Protein AF-A0A6N2EMC7-F1 (afdb_monomer_lite)

Sequence (103 aa):
MGLGSAGLLLSVDCSAPAWLTFYVSSAARLLDANRPMEQDPDPGSGVVADLLFTAGLTHLLMPPGTSWASQEAPPLALLPAVLRSSYGTPQTVILGLECLVLG

Structure (mmCIF, N/CA/C/O backbone):
data_AF-A0A6N2EMC7-F1
#
_entry.id   AF-A0A6N2EMC7-F1
#
loop_
_atom_site.group_PDB
_atom_site.id
_atom_site.type_symbol
_atom_site.label_atom_id
_atom_site.label_alt_id
_atom_site.label_comp_id
_atom_site.label_asym_id
_atom_site.label_entity_id
_atom_site.label_seq_id
_atom_site.pdbx_PDB_ins_code
_atom_site.Cartn_x
_atom_site.Cartn_y
_atom_site.Cartn_z
_atom_site.occupancy
_atom_site.B_iso_or_equiv
_atom_site.auth_seq_id
_atom_site.auth_comp_id
_atom_site.auth_asym_id
_atom_site.auth_atom_id
_atom_site.pdbx_PDB_model_num
ATOM 1 N N . MET A 1 1 ? -10.336 -2.282 -18.393 1.00 52.28 1 MET A N 1
ATOM 2 C CA . MET A 1 1 ? -8.862 -2.224 -18.460 1.00 52.28 1 MET A CA 1
ATOM 3 C C . MET A 1 1 ? -8.355 -2.471 -17.052 1.00 52.28 1 MET A C 1
ATOM 5 O O . MET A 1 1 ? -8.962 -1.946 -16.129 1.00 52.28 1 MET A O 1
ATOM 9 N N . GLY A 1 2 ? -7.389 -3.375 -16.877 1.00 77.19 2 GLY A N 1
ATOM 10 C CA . GLY A 1 2 ? -6.815 -3.667 -15.558 1.00 77.19 2 GLY A CA 1
ATOM 11 C C . GLY A 1 2 ? -5.889 -2.546 -15.087 1.00 77.19 2 GLY A C 1
ATOM 12 O O . GLY A 1 2 ? -5.744 -1.539 -15.774 1.00 77.19 2 GLY A O 1
ATOM 13 N N . LEU A 1 3 ? -5.229 -2.747 -13.949 1.00 83.50 3 LEU A N 1
ATOM 14 C CA . LEU A 1 3 ? -4.306 -1.760 -13.380 1.00 83.50 3 LEU A CA 1
ATOM 15 C C . LEU A 1 3 ? -3.024 -1.583 -14.211 1.00 83.50 3 LEU A C 1
ATOM 17 O O . LEU A 1 3 ? -2.292 -0.643 -13.981 1.00 83.50 3 LEU A O 1
ATOM 21 N N . GLY A 1 4 ? -2.741 -2.439 -15.197 1.00 90.44 4 GLY A N 1
ATOM 22 C CA . GLY A 1 4 ? -1.491 -2.367 -15.962 1.00 90.44 4 GLY A CA 1
ATOM 23 C C . GLY A 1 4 ? -0.265 -2.735 -15.120 1.00 90.44 4 GLY A C 1
ATOM 24 O O . GLY A 1 4 ? -0.365 -3.019 -13.926 1.00 90.44 4 GLY A O 1
ATOM 25 N N . SER A 1 5 ? 0.898 -2.833 -15.764 1.00 93.94 5 SER A N 1
ATOM 26 C CA . SER A 1 5 ? 2.141 -3.238 -15.092 1.00 93.94 5 SER A CA 1
ATOM 27 C C . SER A 1 5 ? 2.873 -2.075 -14.432 1.00 93.94 5 SER A C 1
ATOM 29 O O . SER A 1 5 ? 3.790 -2.315 -13.656 1.00 93.94 5 SE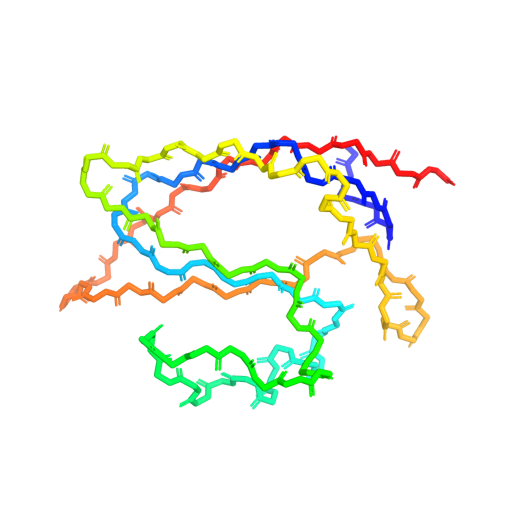R A O 1
ATOM 31 N N . ALA A 1 6 ? 2.504 -0.828 -14.721 1.00 95.38 6 ALA A N 1
ATOM 32 C CA . ALA A 1 6 ? 3.083 0.359 -14.104 1.00 95.38 6 ALA A CA 1
ATOM 33 C C . ALA A 1 6 ? 2.094 1.532 -14.134 1.00 95.38 6 ALA A C 1
ATOM 35 O O . ALA A 1 6 ? 1.198 1.574 -14.981 1.00 95.38 6 ALA A O 1
ATOM 36 N N . GLY A 1 7 ? 2.271 2.499 -13.234 1.00 95.62 7 GLY A N 1
ATOM 37 C CA . GLY A 1 7 ? 1.392 3.662 -13.158 1.00 95.62 7 GLY A CA 1
ATOM 38 C C . GLY A 1 7 ? 1.633 4.581 -11.967 1.00 95.62 7 GLY A C 1
ATOM 39 O O . GLY A 1 7 ? 2.621 4.440 -11.245 1.00 95.62 7 GLY A O 1
ATOM 40 N N . LEU A 1 8 ? 0.720 5.539 -11.788 1.00 95.94 8 LEU A N 1
ATOM 41 C CA . LEU A 1 8 ? 0.673 6.489 -10.672 1.00 95.94 8 LEU A CA 1
ATOM 42 C C . LEU A 1 8 ? -0.634 6.334 -9.894 1.00 95.94 8 LEU A C 1
ATOM 44 O O . LEU A 1 8 ? -1.710 6.365 -10.494 1.00 95.94 8 LEU A O 1
ATOM 48 N N . LEU A 1 9 ? -0.549 6.167 -8.575 1.00 96.06 9 LEU A N 1
ATOM 49 C CA . LEU A 1 9 ? -1.715 6.160 -7.692 1.00 96.06 9 LEU A CA 1
ATOM 50 C C . LEU A 1 9 ? -2.164 7.610 -7.480 1.00 96.06 9 LEU A C 1
ATOM 52 O O . LEU A 1 9 ? -1.339 8.465 -7.163 1.00 96.06 9 LEU A O 1
ATOM 56 N N . LEU A 1 10 ? -3.455 7.883 -7.671 1.00 96.31 10 LEU A N 1
ATOM 57 C CA . LEU A 1 10 ? -4.033 9.224 -7.527 1.00 96.31 10 LEU A CA 1
ATOM 58 C C . LEU A 1 10 ? -4.852 9.324 -6.242 1.00 96.31 10 LEU A C 1
ATOM 60 O O . LEU A 1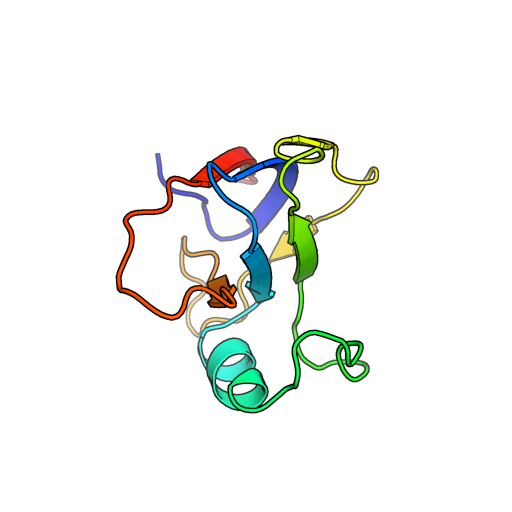 10 ? -4.628 10.221 -5.428 1.00 96.31 10 LEU A O 1
ATOM 64 N N . SER A 1 11 ? -5.759 8.373 -6.031 1.00 97.00 11 SER A N 1
ATOM 65 C CA . SER A 1 11 ? -6.579 8.305 -4.827 1.00 97.00 11 SER A CA 1
ATOM 66 C C . SER A 1 11 ? -6.957 6.869 -4.483 1.00 97.00 11 SER A C 1
ATOM 68 O O . SER A 1 11 ? -6.984 5.989 -5.350 1.00 97.00 11 SER A O 1
ATOM 70 N N . VAL A 1 12 ? -7.213 6.627 -3.198 1.00 97.50 12 VAL A N 1
ATOM 71 C CA . VAL A 1 12 ? -7.660 5.332 -2.687 1.00 97.50 12 VAL A CA 1
ATOM 72 C C . VAL A 1 12 ? -8.810 5.534 -1.711 1.00 97.50 12 VAL A C 1
ATOM 74 O O . VAL A 1 12 ? -8.698 6.301 -0.754 1.00 97.50 12 VAL A O 1
ATOM 77 N N . ASP A 1 13 ? -9.891 4.798 -1.928 1.00 97.25 13 ASP A N 1
ATOM 78 C CA . ASP A 1 13 ? -11.041 4.713 -1.037 1.00 97.25 13 ASP A CA 1
ATOM 79 C C . ASP A 1 13 ? -11.069 3.366 -0.321 1.00 97.25 13 ASP A C 1
ATOM 81 O O . ASP A 1 13 ? -10.769 2.327 -0.912 1.00 97.25 13 ASP A O 1
ATOM 85 N N . CYS A 1 14 ? -11.520 3.365 0.929 1.00 96.06 14 CYS A N 1
ATOM 86 C CA . CYS A 1 14 ? -11.799 2.157 1.690 1.00 96.06 14 CYS A CA 1
ATOM 87 C C . CYS A 1 14 ? -13.119 2.305 2.447 1.00 96.06 14 CYS A C 1
ATOM 89 O O . CYS A 1 14 ? -13.320 3.254 3.206 1.00 96.06 14 CYS A O 1
ATOM 91 N N . SER A 1 15 ? -14.027 1.342 2.276 1.00 94.56 15 SER A N 1
ATOM 92 C CA . SER A 1 15 ? -15.363 1.393 2.883 1.00 94.56 15 SER A CA 1
ATOM 93 C C . SER A 1 15 ? -15.382 1.142 4.396 1.00 94.56 15 SER A C 1
ATOM 95 O O . SER A 1 15 ? -16.453 1.174 4.999 1.00 94.56 15 SER A O 1
ATOM 97 N N . ALA A 1 16 ? -14.239 0.817 5.001 1.00 93.19 16 ALA A N 1
ATOM 98 C CA . ALA A 1 16 ? -14.130 0.430 6.401 1.00 93.19 16 ALA A CA 1
ATOM 99 C C . ALA A 1 16 ? -12.723 0.730 6.960 1.00 93.19 16 ALA A C 1
ATOM 101 O O . ALA A 1 16 ? -11.752 0.667 6.204 1.00 93.19 16 ALA A O 1
ATOM 102 N N . PRO A 1 17 ? -12.579 1.015 8.270 1.00 93.00 17 PRO A N 1
ATOM 103 C CA . PRO A 1 17 ? -11.292 1.022 8.954 1.00 93.00 17 PRO A CA 1
ATOM 104 C C . PRO A 1 17 ? -10.435 -0.206 8.637 1.00 93.00 17 PRO A C 1
ATOM 106 O O . PRO A 1 17 ? -10.804 -1.346 8.929 1.00 93.00 17 PRO A O 1
ATOM 109 N N . ALA A 1 18 ? -9.277 0.033 8.038 1.00 93.38 18 ALA A N 1
ATOM 110 C CA . ALA A 1 18 ? -8.371 -1.015 7.610 1.00 93.38 18 ALA A CA 1
ATOM 111 C C . ALA A 1 18 ? -6.984 -0.440 7.325 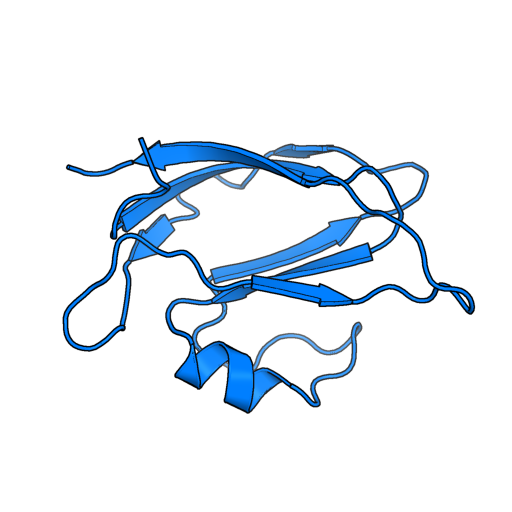1.00 93.38 18 ALA A C 1
ATOM 113 O O . ALA A 1 18 ? -6.803 0.761 7.148 1.00 93.38 18 ALA A O 1
ATOM 114 N N . TRP A 1 19 ? -6.014 -1.333 7.238 1.00 94.56 19 TRP A N 1
ATOM 115 C CA . TRP A 1 19 ? -4.659 -1.056 6.812 1.00 94.56 19 TRP A CA 1
ATOM 116 C C . TRP A 1 19 ? -4.431 -1.725 5.462 1.00 94.56 19 TRP A C 1
ATOM 118 O O . TRP A 1 19 ? -4.462 -2.954 5.361 1.00 94.56 19 TRP A O 1
ATOM 128 N N . LEU A 1 20 ? -4.248 -0.922 4.421 1.00 95.62 20 LEU A N 1
ATOM 129 C CA . LEU A 1 20 ? -4.056 -1.378 3.051 1.00 95.62 20 LEU A CA 1
ATOM 130 C C . LEU A 1 20 ? -2.605 -1.163 2.636 1.00 95.62 20 LEU A C 1
ATOM 132 O O . LEU A 1 20 ? -2.114 -0.040 2.642 1.00 95.62 20 LEU A O 1
ATOM 136 N N . THR A 1 21 ? -1.948 -2.232 2.211 1.00 97.00 21 THR A N 1
ATOM 137 C CA . THR A 1 21 ? -0.567 -2.184 1.730 1.00 97.00 21 THR A CA 1
ATOM 138 C C . THR A 1 21 ? -0.517 -2.645 0.281 1.00 97.00 21 THR A C 1
ATOM 140 O O . THR A 1 21 ? -1.037 -3.716 -0.036 1.00 97.00 21 THR A O 1
ATOM 143 N N . PHE A 1 22 ? 0.108 -1.859 -0.594 1.00 97.00 22 PHE A N 1
ATOM 144 C CA . PHE A 1 22 ? 0.392 -2.206 -1.989 1.00 97.00 22 PHE A CA 1
ATOM 145 C C . PHE A 1 22 ? 1.855 -2.614 -2.157 1.00 97.00 22 PHE A C 1
ATOM 147 O O . PHE A 1 22 ? 2.732 -2.051 -1.503 1.00 97.00 22 PHE A O 1
ATOM 154 N N . TYR A 1 23 ? 2.133 -3.545 -3.068 1.00 97.44 23 TYR A N 1
ATOM 155 C CA . TYR A 1 23 ? 3.466 -4.115 -3.271 1.00 97.44 23 TYR A CA 1
ATOM 156 C C . TYR A 1 23 ? 3.857 -4.138 -4.746 1.00 97.44 23 TYR A C 1
ATOM 158 O O . TYR A 1 23 ? 3.008 -4.232 -5.626 1.00 97.44 23 TYR A O 1
ATOM 166 N N . VAL A 1 24 ? 5.159 -4.130 -5.021 1.00 96.50 24 VAL A N 1
ATOM 167 C CA . VAL A 1 24 ? 5.702 -4.258 -6.383 1.00 96.50 24 VAL A CA 1
ATOM 168 C C . VAL A 1 24 ? 5.593 -5.681 -6.945 1.00 96.50 24 VAL A C 1
ATOM 170 O O . VAL A 1 24 ? 5.629 -5.859 -8.160 1.00 96.50 24 VAL A O 1
ATOM 173 N N . SER A 1 25 ? 5.470 -6.703 -6.089 1.00 96.56 25 SER A N 1
ATOM 174 C CA . SER A 1 25 ? 5.330 -8.108 -6.496 1.00 96.56 25 SER A CA 1
ATOM 175 C C . SER A 1 25 ? 4.618 -8.964 -5.449 1.00 96.56 25 SER A C 1
ATOM 177 O O . SER A 1 25 ? 4.530 -8.627 -4.264 1.00 96.56 25 SER A O 1
ATOM 179 N N . SER A 1 26 ? 4.134 -10.122 -5.886 1.00 96.62 26 SER A N 1
ATOM 180 C CA . SER A 1 26 ? 3.511 -11.132 -5.035 1.00 96.62 26 SER A CA 1
ATOM 181 C C . SER A 1 26 ? 4.507 -11.729 -4.041 1.00 96.62 26 SER A C 1
ATOM 183 O O . SER A 1 26 ? 4.122 -12.059 -2.922 1.00 96.62 26 SER A O 1
ATOM 185 N N . ALA A 1 27 ? 5.788 -11.827 -4.412 1.00 96.94 27 ALA A N 1
ATOM 186 C CA . ALA A 1 27 ? 6.851 -12.272 -3.514 1.00 96.94 27 ALA A CA 1
ATOM 187 C C . ALA A 1 27 ? 7.088 -11.271 -2.370 1.00 96.94 27 ALA A C 1
ATOM 189 O O . ALA A 1 27 ? 7.126 -11.683 -1.212 1.00 96.94 27 ALA A O 1
ATOM 190 N N . ALA A 1 28 ? 7.158 -9.966 -2.671 1.00 97.38 28 ALA A N 1
ATOM 191 C CA . ALA A 1 28 ? 7.270 -8.911 -1.658 1.00 97.38 28 ALA A CA 1
ATOM 192 C C . ALA A 1 28 ? 6.086 -8.949 -0.678 1.00 97.38 28 ALA A C 1
ATOM 194 O O . ALA A 1 28 ? 6.274 -8.965 0.536 1.00 97.38 28 ALA A O 1
ATOM 195 N N . ARG A 1 29 ? 4.865 -9.091 -1.209 1.00 97.31 29 ARG A N 1
ATOM 196 C CA . ARG A 1 29 ? 3.645 -9.262 -0.408 1.00 97.31 29 ARG A CA 1
ATOM 197 C C . ARG A 1 29 ? 3.722 -10.454 0.553 1.00 97.31 29 ARG A C 1
ATOM 199 O O . ARG A 1 29 ? 3.255 -10.362 1.682 1.00 97.31 29 ARG A O 1
ATOM 206 N N . LEU A 1 30 ? 4.257 -11.591 0.101 1.00 96.75 30 LEU A N 1
ATOM 207 C CA . LEU A 1 30 ? 4.378 -12.801 0.923 1.00 96.75 30 LEU A CA 1
ATOM 208 C C . LEU A 1 30 ? 5.439 -12.657 2.021 1.00 96.75 30 LEU A C 1
ATOM 210 O O . LEU A 1 30 ? 5.236 -13.172 3.117 1.00 96.75 30 LEU A O 1
ATOM 214 N N . LEU A 1 31 ? 6.540 -11.952 1.748 1.00 96.50 31 LEU A N 1
ATOM 215 C CA . LEU A 1 31 ? 7.573 -11.664 2.748 1.00 96.50 31 LEU A CA 1
ATOM 216 C C . LEU A 1 31 ? 7.069 -10.712 3.845 1.00 96.50 31 LEU A C 1
ATOM 218 O O . LEU A 1 31 ? 7.454 -10.864 5.000 1.00 96.50 31 LEU A O 1
ATOM 222 N N . ASP A 1 32 ? 6.160 -9.794 3.509 1.00 95.69 32 ASP A N 1
ATOM 223 C CA . ASP A 1 32 ? 5.570 -8.830 4.451 1.00 95.69 32 ASP A CA 1
ATOM 224 C C . ASP A 1 32 ? 4.411 -9.403 5.298 1.00 95.69 32 ASP A C 1
ATOM 226 O O . ASP A 1 32 ? 3.803 -8.693 6.098 1.00 95.69 32 ASP A O 1
ATOM 230 N N . ALA A 1 33 ? 4.078 -10.692 5.153 1.00 91.31 33 ALA A N 1
ATOM 231 C CA . ALA A 1 33 ? 2.854 -11.282 5.709 1.00 91.31 33 ALA A CA 1
ATOM 232 C C . ALA A 1 33 ? 2.723 -11.182 7.241 1.00 91.31 33 ALA A C 1
ATOM 234 O O . ALA A 1 33 ? 1.608 -11.169 7.760 1.00 91.31 33 ALA A O 1
ATOM 235 N N . ASN A 1 34 ? 3.849 -11.118 7.956 1.00 91.25 34 ASN A N 1
ATOM 236 C CA . ASN A 1 34 ? 3.884 -11.093 9.419 1.00 91.25 34 ASN A CA 1
ATOM 237 C C . ASN A 1 34 ? 4.136 -9.695 10.001 1.00 91.25 34 ASN A C 1
ATOM 239 O O . ASN A 1 34 ? 4.232 -9.572 11.223 1.00 91.25 34 ASN A O 1
ATOM 243 N N . ARG A 1 35 ? 4.261 -8.650 9.169 1.00 93.50 35 ARG A N 1
ATOM 244 C CA . ARG A 1 35 ? 4.501 -7.296 9.675 1.00 93.50 35 ARG A CA 1
ATOM 245 C C . ARG A 1 35 ? 3.285 -6.829 10.499 1.00 93.50 35 ARG A C 1
ATOM 247 O O . ARG A 1 35 ? 2.153 -6.906 10.006 1.00 93.50 35 ARG A O 1
ATOM 254 N N . PRO A 1 36 ? 3.474 -6.351 11.742 1.00 91.06 36 PRO A N 1
ATOM 255 C CA . PRO A 1 36 ? 2.430 -5.686 12.517 1.00 91.06 36 PRO A CA 1
ATOM 256 C C . PRO A 1 36 ? 1.861 -4.471 11.774 1.00 91.06 36 PRO A C 1
ATOM 258 O O . PRO A 1 36 ? 2.548 -3.864 10.959 1.00 91.06 36 PRO A O 1
ATOM 261 N N . MET A 1 37 ? 0.608 -4.099 12.055 1.00 87.44 37 MET A N 1
ATOM 262 C CA . MET A 1 37 ? -0.026 -2.949 11.393 1.00 87.44 37 MET A CA 1
ATOM 263 C C . MET A 1 37 ? 0.719 -1.642 11.692 1.00 87.44 37 MET A C 1
ATOM 265 O O . MET A 1 37 ? 0.934 -0.871 10.783 1.00 87.44 37 MET A O 1
ATOM 269 N N . GLU A 1 38 ? 1.203 -1.430 12.915 1.00 88.94 38 GLU A N 1
ATOM 270 C CA . GLU A 1 38 ? 1.849 -0.169 13.328 1.00 88.94 38 GLU A CA 1
ATOM 271 C C . GLU A 1 38 ? 3.365 -0.114 13.070 1.00 88.94 38 GLU A C 1
ATOM 273 O O . GLU A 1 38 ? 4.030 0.838 13.471 1.00 88.94 38 GLU A O 1
ATOM 278 N N . GLN A 1 39 ? 3.933 -1.147 12.445 1.00 92.81 39 GLN A N 1
ATOM 279 C CA . GLN A 1 39 ? 5.355 -1.181 12.123 1.00 92.81 39 GLN A CA 1
ATOM 280 C C . GLN A 1 39 ? 5.564 -0.692 10.695 1.00 92.81 39 GLN A C 1
ATOM 282 O O . GLN A 1 39 ? 5.015 -1.287 9.772 1.00 92.81 39 GLN A O 1
ATOM 287 N N . ASP A 1 40 ? 6.410 0.317 10.503 1.00 92.75 40 ASP A N 1
ATOM 288 C CA . ASP A 1 40 ? 6.782 0.800 9.171 1.00 92.75 40 ASP A CA 1
ATOM 289 C C . ASP A 1 40 ? 7.431 -0.305 8.307 1.00 92.75 40 ASP A C 1
ATOM 291 O O . ASP A 1 40 ? 8.081 -1.210 8.842 1.00 92.75 40 ASP A O 1
ATOM 295 N N . PRO A 1 41 ? 7.275 -0.266 6.969 1.00 94.88 41 PRO A N 1
ATOM 296 C CA . PRO A 1 41 ? 7.947 -1.210 6.085 1.00 94.88 41 PRO A CA 1
ATOM 297 C C . PRO A 1 41 ? 9.470 -1.074 6.157 1.00 94.88 41 PRO A C 1
ATOM 299 O O . PRO A 1 41 ? 10.004 0.036 6.116 1.00 94.88 41 PRO A O 1
ATOM 302 N N . ASP A 1 42 ? 10.179 -2.204 6.148 1.00 93.25 42 ASP A N 1
ATOM 303 C CA . ASP A 1 42 ? 11.636 -2.184 6.035 1.00 93.25 42 ASP A CA 1
ATOM 304 C C . ASP A 1 42 ? 12.070 -1.540 4.702 1.00 93.25 42 ASP A C 1
ATOM 306 O O . ASP A 1 42 ? 11.405 -1.720 3.666 1.00 93.25 42 ASP A O 1
ATOM 310 N N . PRO A 1 43 ? 13.207 -0.821 4.676 1.00 94.94 43 PRO A N 1
ATOM 311 C CA . PRO A 1 43 ? 13.769 -0.303 3.438 1.00 94.94 43 PRO A CA 1
ATOM 312 C C . PRO A 1 43 ? 13.961 -1.419 2.403 1.00 94.94 43 PRO A C 1
ATOM 314 O O . PRO A 1 43 ? 14.564 -2.451 2.686 1.00 94.94 43 PRO A O 1
ATOM 317 N N . GLY A 1 44 ? 13.460 -1.211 1.183 1.00 94.69 44 GLY A N 1
ATOM 318 C CA . GLY A 1 44 ? 13.581 -2.198 0.104 1.00 94.69 44 GLY A CA 1
ATOM 319 C C . GLY A 1 44 ? 12.633 -3.401 0.208 1.00 94.69 44 GLY A C 1
ATOM 320 O O . GLY A 1 44 ? 12.749 -4.317 -0.600 1.00 94.69 44 GLY A O 1
ATOM 321 N N . SER A 1 45 ? 11.660 -3.388 1.126 1.00 95.88 45 SER A N 1
ATOM 322 C CA . SER A 1 45 ? 10.618 -4.427 1.264 1.00 95.88 45 SER A CA 1
ATOM 323 C C . SER A 1 45 ? 9.744 -4.623 0.018 1.00 95.88 45 SER A C 1
ATOM 325 O O . SER A 1 45 ? 9.041 -5.624 -0.099 1.00 95.88 45 SER A O 1
ATOM 327 N N . GLY A 1 46 ? 9.766 -3.671 -0.918 1.00 96.25 46 GLY A N 1
ATOM 328 C CA . GLY A 1 46 ? 8.902 -3.681 -2.095 1.00 96.25 46 GLY A CA 1
ATOM 329 C C . GLY A 1 46 ? 7.484 -3.175 -1.816 1.00 96.25 46 GLY A C 1
ATOM 330 O O . GLY A 1 46 ? 6.610 -3.352 -2.664 1.00 96.25 46 GLY A O 1
ATOM 331 N N . VAL A 1 47 ? 7.244 -2.546 -0.661 1.00 97.25 47 VAL A N 1
ATOM 332 C CA . VAL A 1 47 ? 6.011 -1.796 -0.388 1.00 97.25 47 VAL A CA 1
ATOM 333 C C . VAL A 1 47 ? 5.982 -0.521 -1.236 1.00 97.25 47 VAL A C 1
ATOM 335 O O . VAL A 1 47 ? 6.930 0.260 -1.237 1.00 97.25 47 VAL A O 1
ATOM 338 N N . VAL A 1 48 ? 4.884 -0.325 -1.964 1.00 96.44 48 VAL A N 1
ATOM 339 C CA . VAL A 1 48 ? 4.603 0.861 -2.791 1.00 96.44 48 VAL A CA 1
ATOM 340 C C . VAL A 1 48 ? 3.940 1.951 -1.957 1.00 96.44 48 VAL A C 1
ATOM 342 O O . VAL A 1 48 ? 4.320 3.116 -2.021 1.00 96.44 48 VAL A O 1
ATOM 345 N N . ALA A 1 49 ? 2.921 1.565 -1.193 1.00 95.75 49 ALA A N 1
ATOM 346 C CA . ALA A 1 49 ? 2.169 2.454 -0.326 1.00 95.75 49 ALA A CA 1
ATOM 347 C C . ALA A 1 49 ? 1.591 1.650 0.835 1.00 95.75 49 ALA A C 1
ATOM 349 O O . ALA A 1 49 ? 1.151 0.514 0.647 1.00 95.75 49 ALA A O 1
ATOM 350 N N . ASP A 1 50 ? 1.590 2.260 2.014 1.00 95.69 50 ASP A N 1
ATOM 351 C CA . ASP A 1 50 ? 1.078 1.675 3.244 1.00 95.69 50 ASP A CA 1
ATOM 352 C C . ASP A 1 50 ? 0.097 2.659 3.880 1.00 95.69 50 ASP A C 1
ATOM 354 O O . ASP A 1 50 ? 0.475 3.762 4.271 1.00 95.69 50 ASP A O 1
ATOM 358 N N . LEU A 1 51 ? -1.187 2.311 3.857 1.00 95.38 51 LEU A N 1
ATOM 359 C CA . LEU A 1 51 ? -2.289 3.254 4.016 1.00 95.38 51 LEU A CA 1
ATOM 360 C C . LEU A 1 51 ? -3.176 2.853 5.189 1.00 95.38 51 LEU A C 1
ATOM 362 O O . LEU A 1 51 ? -3.733 1.755 5.213 1.00 95.38 51 LEU A O 1
ATOM 366 N N . LEU A 1 52 ? -3.357 3.781 6.127 1.00 94.81 52 LEU A N 1
ATOM 367 C CA . LEU A 1 52 ? -4.275 3.634 7.249 1.00 94.81 52 LEU A CA 1
ATOM 368 C C . LEU A 1 52 ? -5.602 4.337 6.949 1.00 94.81 52 LEU A C 1
ATOM 370 O O . LEU A 1 52 ? -5.659 5.559 6.821 1.00 94.81 52 LEU A O 1
ATOM 374 N N . PHE A 1 53 ? -6.679 3.559 6.925 1.00 95.00 53 PHE A N 1
ATOM 375 C CA . PHE A 1 53 ? -8.052 4.042 6.887 1.00 95.00 53 PHE A CA 1
ATOM 376 C C . PHE A 1 53 ? -8.690 3.922 8.268 1.00 95.00 53 PHE A C 1
ATOM 378 O O . PHE A 1 53 ? -8.515 2.932 8.982 1.00 95.00 53 PHE A O 1
ATOM 385 N N . THR A 1 54 ? -9.481 4.923 8.637 1.00 94.12 54 THR A N 1
ATOM 386 C CA . THR A 1 54 ? -10.228 4.956 9.901 1.00 94.12 54 THR A CA 1
ATOM 387 C C . THR A 1 54 ? -11.685 5.313 9.632 1.00 94.12 54 THR A C 1
ATOM 389 O O . THR A 1 54 ? -12.052 5.661 8.513 1.00 94.12 54 THR A O 1
ATOM 392 N N . ALA A 1 55 ? -12.538 5.280 10.657 1.00 90.69 55 ALA A N 1
ATOM 393 C CA . ALA A 1 55 ? -13.947 5.643 10.492 1.00 90.69 55 ALA A CA 1
ATOM 394 C C . ALA A 1 55 ? -14.142 7.102 10.024 1.00 90.69 55 ALA A C 1
ATOM 396 O O . ALA A 1 55 ? -15.154 7.407 9.403 1.00 90.69 55 ALA A O 1
ATOM 397 N N . GLY A 1 56 ? -13.182 7.990 10.313 1.00 93.88 56 GLY A N 1
ATOM 398 C CA . GLY A 1 56 ? -13.187 9.384 9.858 1.00 93.88 56 GLY A CA 1
ATOM 399 C C . GLY A 1 56 ? -12.330 9.652 8.617 1.00 93.88 56 GLY A C 1
ATOM 400 O O . GLY A 1 56 ? -12.294 10.787 8.152 1.00 93.88 56 GLY A O 1
ATOM 401 N N . LEU A 1 57 ? -11.627 8.641 8.096 1.00 95.06 57 LEU A N 1
ATOM 402 C CA . LEU A 1 57 ? -10.708 8.758 6.965 1.00 95.06 57 LEU A CA 1
ATOM 403 C C . LEU A 1 57 ? -10.898 7.559 6.038 1.00 95.06 57 LEU A C 1
ATOM 405 O O . LEU A 1 57 ? -10.242 6.530 6.195 1.00 95.06 57 LEU A O 1
ATOM 409 N N . THR A 1 58 ? -11.830 7.701 5.101 1.00 95.56 58 THR A N 1
ATOM 410 C CA . THR A 1 58 ? -12.221 6.660 4.137 1.00 95.56 58 THR A CA 1
ATOM 411 C C . THR A 1 58 ? -11.716 6.930 2.722 1.00 95.56 58 THR A C 1
ATOM 413 O O . THR A 1 58 ? -11.772 6.029 1.896 1.00 95.56 58 THR A O 1
ATOM 416 N N . HIS A 1 59 ? -11.209 8.135 2.455 1.00 97.50 59 HIS A N 1
ATOM 417 C CA . HIS A 1 59 ? -10.644 8.558 1.175 1.00 97.50 59 HIS A CA 1
ATOM 418 C C . HIS A 1 59 ? -9.272 9.188 1.414 1.00 97.50 59 HIS A C 1
ATOM 420 O O . HIS A 1 59 ? -9.132 10.072 2.264 1.00 97.50 59 HIS A O 1
ATOM 426 N N . LEU A 1 60 ? -8.269 8.745 0.664 1.00 97.81 60 LEU A N 1
ATOM 427 C CA . LEU A 1 60 ? -6.904 9.250 0.719 1.00 97.81 60 LEU A CA 1
ATOM 428 C C . LEU A 1 60 ? -6.469 9.737 -0.661 1.00 97.81 60 LEU A C 1
ATOM 430 O O . LEU A 1 60 ? -6.486 8.983 -1.632 1.00 97.81 60 LEU A O 1
ATOM 434 N N . LEU A 1 61 ? -6.029 10.995 -0.720 1.00 97.44 61 LEU A N 1
ATOM 435 C CA . LEU A 1 61 ? -5.308 11.532 -1.869 1.00 97.44 61 LEU A CA 1
ATOM 436 C C . LEU A 1 61 ? -3.837 11.154 -1.746 1.00 97.44 61 LEU A C 1
ATOM 438 O O . LEU A 1 61 ? -3.214 11.374 -0.703 1.00 97.44 61 LEU A O 1
ATOM 442 N N . MET A 1 62 ? -3.284 10.594 -2.813 1.00 96.81 62 MET A N 1
ATOM 443 C CA . MET A 1 62 ? -1.904 10.135 -2.810 1.00 96.81 62 MET A CA 1
ATOM 444 C C . MET A 1 62 ? -0.944 11.312 -3.008 1.00 96.81 62 MET A C 1
ATOM 446 O O . MET A 1 62 ? -1.232 12.222 -3.794 1.00 96.81 62 MET A O 1
ATOM 450 N N . PRO A 1 63 ? 0.216 11.316 -2.327 1.00 93.44 63 PRO A N 1
ATOM 451 C CA . PRO A 1 63 ? 1.258 12.289 -2.606 1.00 93.44 63 PRO A CA 1
ATOM 452 C C . PRO A 1 63 ? 1.650 12.277 -4.094 1.00 93.44 63 PRO A C 1
ATOM 454 O O . PRO A 1 63 ? 1.690 11.211 -4.719 1.00 93.44 63 PRO A O 1
ATOM 457 N N . PRO A 1 64 ? 1.995 13.437 -4.679 1.00 90.69 64 PRO A N 1
ATOM 458 C CA . PRO A 1 64 ? 2.466 13.487 -6.055 1.00 90.69 64 PRO A CA 1
ATOM 459 C C . PRO A 1 64 ? 3.639 12.527 -6.283 1.00 90.69 64 PRO A C 1
ATOM 461 O O . PRO A 1 64 ? 4.615 12.534 -5.536 1.00 90.69 64 PRO A O 1
ATOM 464 N N . GLY A 1 65 ? 3.548 11.714 -7.337 1.00 91.06 65 GLY A N 1
ATOM 465 C CA . GLY A 1 65 ? 4.615 10.790 -7.724 1.00 91.06 65 GLY A CA 1
ATOM 466 C C . GLY A 1 65 ? 4.587 9.424 -7.034 1.00 91.06 65 GLY A C 1
ATOM 467 O O . GLY A 1 65 ? 5.523 8.651 -7.243 1.00 91.06 65 GLY A O 1
ATOM 468 N N . THR A 1 66 ? 3.542 9.079 -6.267 1.00 95.62 66 THR A N 1
ATOM 469 C CA . THR A 1 66 ? 3.363 7.693 -5.806 1.00 95.62 66 THR A CA 1
ATOM 470 C C . THR A 1 66 ? 3.145 6.771 -7.005 1.00 95.62 66 THR A C 1
ATOM 472 O O . THR A 1 66 ? 2.050 6.677 -7.555 1.00 95.62 66 THR A O 1
ATOM 475 N N . SER A 1 67 ? 4.216 6.110 -7.431 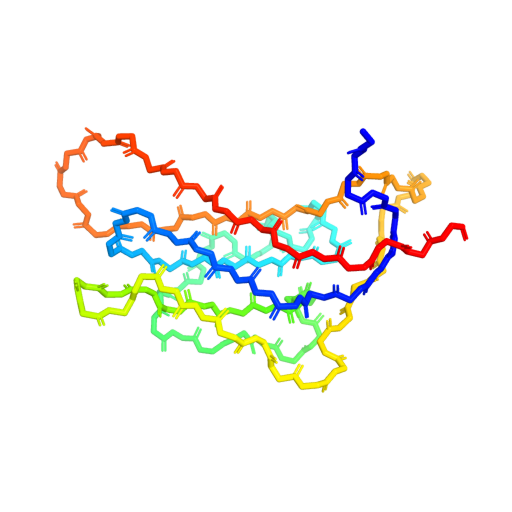1.00 95.69 67 SER A N 1
ATOM 476 C CA . SER A 1 67 ? 4.266 5.281 -8.632 1.00 95.69 67 SER A CA 1
ATOM 477 C C . SER A 1 67 ? 4.453 3.812 -8.283 1.00 95.69 67 SER A C 1
ATOM 479 O O . SER A 1 67 ? 4.998 3.481 -7.231 1.00 95.69 67 SER A O 1
ATOM 481 N N . TRP A 1 68 ? 4.031 2.924 -9.179 1.00 95.50 68 TRP A N 1
ATOM 482 C CA . TRP A 1 68 ? 4.386 1.510 -9.111 1.00 95.50 68 TRP A CA 1
ATOM 483 C C . TRP A 1 68 ? 4.908 1.015 -10.456 1.00 95.50 68 TRP A C 1
ATOM 485 O O . TRP A 1 68 ? 4.547 1.523 -11.519 1.00 95.50 68 TRP A O 1
ATOM 495 N N . ALA A 1 69 ? 5.732 -0.024 -10.386 1.00 95.44 69 ALA A N 1
ATOM 496 C CA . ALA A 1 69 ? 6.137 -0.841 -11.516 1.00 95.44 69 ALA A CA 1
ATOM 497 C C . ALA A 1 69 ? 6.222 -2.297 -11.047 1.00 95.44 69 ALA A C 1
ATOM 499 O O . ALA A 1 69 ? 6.814 -2.587 -10.005 1.00 95.44 69 ALA A O 1
ATOM 500 N N . SER A 1 70 ? 5.605 -3.198 -11.804 1.00 94.44 70 SER A N 1
ATOM 501 C CA . SER A 1 70 ? 5.543 -4.622 -11.504 1.00 94.44 70 SER A CA 1
ATOM 502 C C . SER A 1 70 ? 6.944 -5.227 -11.537 1.00 94.44 70 SER A C 1
ATOM 504 O O . SER A 1 70 ? 7.672 -5.093 -12.519 1.00 94.44 70 SER A O 1
ATOM 506 N N . GLN A 1 71 ? 7.292 -5.912 -10.455 1.00 95.81 71 GLN A N 1
ATOM 507 C CA . GLN A 1 71 ? 8.495 -6.733 -10.310 1.00 95.81 71 GLN A CA 1
ATOM 508 C C . GLN A 1 71 ? 8.148 -8.229 -10.427 1.00 95.81 71 GLN A C 1
ATOM 510 O O . GLN A 1 71 ? 8.867 -9.084 -9.915 1.00 95.81 71 GLN A O 1
ATOM 515 N N . GLU A 1 72 ? 7.017 -8.555 -11.060 1.00 95.19 72 GLU A N 1
ATOM 516 C CA . GLU A 1 72 ? 6.708 -9.927 -11.466 1.00 95.19 72 GLU A CA 1
ATOM 517 C C . GLU A 1 72 ? 7.618 -10.352 -12.631 1.00 95.19 72 GLU A C 1
ATOM 519 O O . GLU A 1 72 ? 8.086 -9.522 -13.415 1.00 95.19 72 GLU A O 1
ATOM 524 N N . ALA A 1 73 ? 7.862 -11.656 -12.765 1.00 92.69 73 ALA A N 1
ATOM 525 C CA . ALA A 1 73 ? 8.674 -12.221 -13.841 1.00 92.69 73 ALA A CA 1
ATOM 526 C C . ALA A 1 73 ? 7.853 -13.245 -14.655 1.00 92.69 73 ALA A C 1
ATOM 528 O O . ALA A 1 73 ? 7.711 -14.387 -14.209 1.00 92.69 73 ALA A O 1
ATOM 529 N N . PRO A 1 74 ? 7.326 -12.884 -15.847 1.00 91.81 74 PRO A N 1
ATOM 530 C CA . PRO A 1 74 ? 7.386 -11.565 -16.504 1.00 91.81 74 PRO A CA 1
ATOM 531 C C . PRO A 1 74 ? 6.481 -10.511 -15.829 1.00 91.81 74 PRO A C 1
ATOM 533 O O . PRO A 1 74 ? 5.592 -10.899 -15.070 1.00 91.81 74 PRO A O 1
ATOM 536 N N . PRO A 1 75 ? 6.646 -9.201 -16.123 1.00 90.44 75 PRO A N 1
ATOM 537 C CA . PRO A 1 75 ? 5.779 -8.156 -15.580 1.00 90.44 75 PRO A CA 1
ATOM 538 C C . PRO A 1 75 ? 4.304 -8.422 -15.893 1.00 90.44 75 PRO A C 1
ATOM 540 O O . PRO A 1 75 ? 3.938 -8.681 -17.042 1.00 90.44 75 PRO A O 1
ATOM 543 N N . LEU A 1 76 ? 3.454 -8.342 -14.870 1.00 91.56 76 LEU A N 1
ATOM 544 C CA . LEU A 1 76 ? 2.017 -8.590 -14.984 1.00 91.56 76 LEU A CA 1
ATOM 545 C C . LEU A 1 76 ? 1.230 -7.298 -14.777 1.00 91.56 76 LEU A C 1
ATOM 547 O O . LEU A 1 76 ? 1.647 -6.411 -14.035 1.00 91.56 76 LEU A O 1
ATOM 551 N N . ALA A 1 77 ? 0.047 -7.222 -15.391 1.00 92.31 77 ALA A N 1
ATOM 552 C CA . ALA A 1 77 ? -0.910 -6.135 -15.187 1.00 92.31 77 ALA A CA 1
ATOM 553 C C . ALA A 1 77 ? -1.662 -6.275 -13.847 1.00 92.31 77 ALA A C 1
ATOM 555 O O . ALA A 1 77 ? -2.891 -6.371 -13.810 1.00 92.31 77 ALA A O 1
ATOM 556 N N . LEU A 1 78 ? -0.900 -6.361 -12.758 1.00 89.81 78 LEU A N 1
ATOM 557 C CA . LEU A 1 78 ? -1.352 -6.650 -11.405 1.00 89.81 78 LEU A CA 1
ATOM 558 C C . LEU A 1 78 ? -0.601 -5.752 -10.419 1.00 89.81 78 LEU A C 1
ATOM 560 O O . LEU A 1 78 ? 0.623 -5.657 -10.478 1.00 89.81 78 LEU A O 1
ATOM 564 N N . LEU A 1 79 ? -1.339 -5.171 -9.474 1.00 94.44 79 LEU A N 1
ATOM 565 C CA . LEU A 1 79 ? -0.789 -4.506 -8.296 1.00 94.44 79 LEU A CA 1
ATOM 566 C C . LEU A 1 79 ? -1.161 -5.330 -7.053 1.00 94.44 79 LEU A C 1
ATOM 568 O O . LEU A 1 79 ? -2.305 -5.258 -6.596 1.00 94.44 79 LEU A O 1
ATOM 572 N N . PRO A 1 80 ? -0.248 -6.168 -6.532 1.00 95.62 80 PRO A N 1
ATOM 573 C CA . PRO A 1 80 ? -0.508 -6.966 -5.342 1.00 95.62 80 PRO A CA 1
ATOM 574 C C . PRO A 1 80 ? -0.804 -6.084 -4.127 1.00 95.62 80 PRO A C 1
ATOM 576 O O . PRO A 1 80 ? -0.131 -5.081 -3.897 1.00 95.62 80 PRO A O 1
ATOM 579 N N . ALA A 1 81 ? -1.792 -6.485 -3.326 1.00 95.31 81 ALA A N 1
ATOM 580 C CA . ALA A 1 81 ? -2.199 -5.753 -2.135 1.00 95.31 81 ALA A CA 1
ATOM 581 C C . ALA A 1 81 ? -2.581 -6.690 -0.985 1.00 95.31 81 ALA A C 1
ATOM 583 O O . ALA A 1 81 ? -2.952 -7.848 -1.202 1.00 95.31 81 ALA A O 1
ATOM 584 N N . VAL A 1 82 ? -2.511 -6.180 0.242 1.00 94.81 82 VAL A N 1
ATOM 585 C CA . VAL A 1 82 ? -3.052 -6.818 1.445 1.00 94.81 82 VAL A CA 1
ATOM 586 C C . VAL A 1 82 ? -3.883 -5.802 2.205 1.00 94.81 82 VAL A C 1
ATOM 588 O O . VAL A 1 82 ? -3.423 -4.699 2.480 1.00 94.81 82 VAL A O 1
ATOM 591 N N . LEU A 1 83 ? -5.091 -6.212 2.581 1.00 93.06 83 LEU A N 1
ATOM 592 C CA . LEU A 1 83 ? -5.950 -5.475 3.492 1.00 93.06 83 LEU A CA 1
ATOM 593 C C . LEU A 1 83 ? -5.953 -6.188 4.848 1.00 93.06 83 LEU A C 1
ATOM 595 O O . LEU A 1 83 ? -6.395 -7.333 4.953 1.00 93.06 83 LEU A O 1
ATOM 599 N N . ARG A 1 84 ? -5.464 -5.514 5.885 1.00 91.75 84 ARG A N 1
ATOM 600 C CA . ARG A 1 84 ? -5.521 -5.956 7.282 1.00 91.75 84 ARG A CA 1
ATOM 601 C C . ARG A 1 84 ? -6.591 -5.143 7.994 1.00 91.75 84 ARG A C 1
ATOM 603 O O . ARG A 1 84 ? -6.614 -3.925 7.889 1.00 91.75 84 ARG A O 1
ATOM 610 N N . SER A 1 85 ? -7.487 -5.795 8.720 1.00 84.94 85 SER A N 1
ATOM 611 C CA . SER A 1 85 ? -8.502 -5.102 9.517 1.00 84.94 85 SER A CA 1
ATOM 612 C C . SER A 1 85 ? -8.538 -5.687 10.921 1.00 84.94 85 SER A C 1
ATOM 614 O O . SER A 1 85 ? -8.261 -6.871 11.105 1.00 84.94 85 SER A O 1
ATOM 616 N N . SER A 1 86 ? -8.862 -4.861 11.912 1.00 76.50 86 SER A N 1
ATOM 617 C CA . SER A 1 86 ? -8.968 -5.269 13.318 1.00 76.50 86 SER A CA 1
ATOM 618 C C . SER A 1 86 ? -10.373 -5.758 13.691 1.00 76.50 86 SER A C 1
ATOM 620 O O . SER A 1 86 ? -10.688 -5.915 14.872 1.00 76.50 86 SER A O 1
ATOM 622 N N . TYR A 1 87 ? -11.237 -6.013 12.703 1.00 73.94 87 TYR A N 1
ATOM 623 C CA . TYR A 1 87 ? -12.574 -6.533 12.959 1.00 73.94 87 TYR A CA 1
ATOM 624 C C . TYR A 1 87 ? -12.502 -7.954 13.518 1.00 73.94 87 TYR A C 1
ATOM 626 O O . TYR A 1 87 ? -11.942 -8.857 12.906 1.00 73.94 87 TYR A O 1
ATOM 634 N N . GLY A 1 88 ? -13.157 -8.181 14.658 1.00 75.88 88 GLY A N 1
ATOM 635 C CA . GLY A 1 88 ? -13.312 -9.518 15.246 1.00 75.88 88 GLY A CA 1
ATOM 636 C C . GLY A 1 88 ? -14.299 -10.426 14.500 1.00 75.88 88 GLY A C 1
ATOM 637 O O . GLY A 1 88 ? -14.613 -11.509 14.984 1.00 75.88 88 GLY A O 1
ATOM 638 N N . THR A 1 89 ? -14.830 -9.985 13.353 1.00 83.38 89 THR A N 1
ATOM 639 C CA . THR A 1 89 ? -15.798 -10.728 12.531 1.00 83.38 89 THR A CA 1
ATOM 640 C C . THR A 1 89 ? -15.496 -10.535 11.043 1.00 83.38 89 THR A C 1
ATOM 642 O O . THR A 1 89 ? -15.017 -9.463 10.669 1.00 83.38 89 THR A O 1
ATOM 645 N N . PRO A 1 90 ? -15.783 -11.526 10.177 1.00 83.56 90 PRO A N 1
ATOM 646 C CA . PRO A 1 90 ? -15.669 -11.356 8.732 1.00 83.56 90 PRO A CA 1
ATOM 647 C C . PRO A 1 90 ? -16.614 -10.264 8.218 1.00 83.56 90 PRO A C 1
ATOM 649 O O . PRO A 1 90 ? -17.815 -10.308 8.482 1.00 83.56 90 PRO A O 1
ATOM 652 N N . GLN A 1 91 ? -16.080 -9.308 7.459 1.00 85.69 91 GLN A N 1
ATOM 653 C CA . GLN A 1 91 ? -16.847 -8.229 6.832 1.00 85.69 91 GLN A CA 1
ATOM 654 C C . GLN A 1 91 ? -16.415 -8.044 5.378 1.00 85.69 91 GLN A C 1
ATOM 656 O O . GLN A 1 91 ? -15.275 -8.330 5.016 1.00 85.69 91 GLN A O 1
ATOM 661 N N . THR A 1 92 ? -17.336 -7.572 4.536 1.00 89.75 92 THR A N 1
ATOM 662 C CA . THR A 1 92 ? -17.002 -7.174 3.163 1.00 89.75 92 THR A CA 1
ATOM 663 C C . THR A 1 92 ? -16.470 -5.749 3.182 1.00 89.75 92 THR A C 1
ATOM 665 O O . THR A 1 92 ? -17.156 -4.849 3.660 1.00 89.75 92 THR A O 1
ATOM 668 N N . VAL A 1 93 ? -15.268 -5.548 2.642 1.00 91.44 93 VAL A N 1
ATOM 669 C CA . VAL A 1 93 ? -14.662 -4.225 2.460 1.00 91.44 93 VAL A CA 1
ATOM 670 C C . VAL A 1 93 ? -14.522 -3.953 0.969 1.00 91.44 93 VAL A C 1
ATOM 672 O O . VAL A 1 93 ? -14.074 -4.816 0.215 1.00 91.44 93 VAL A O 1
ATOM 675 N N . ILE A 1 94 ? -14.926 -2.759 0.548 1.00 93.06 94 ILE A N 1
ATOM 676 C CA . ILE A 1 94 ? -14.828 -2.287 -0.830 1.00 93.06 94 ILE A CA 1
ATOM 677 C C . ILE A 1 94 ? -13.681 -1.284 -0.901 1.00 93.06 94 ILE A C 1
ATOM 679 O O . ILE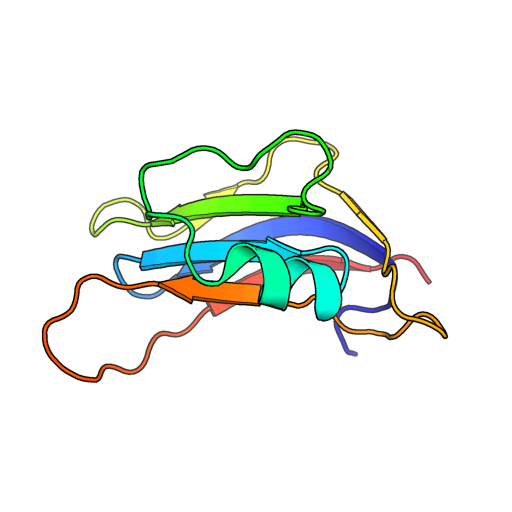 A 1 94 ? -13.608 -0.363 -0.085 1.00 93.06 94 ILE A O 1
ATOM 683 N N . LEU A 1 95 ? -12.808 -1.472 -1.889 1.00 94.62 95 LEU A N 1
ATOM 684 C CA . LEU A 1 95 ? -11.722 -0.556 -2.210 1.00 94.62 95 LEU A CA 1
ATOM 685 C C . LEU A 1 95 ? -12.033 0.168 -3.520 1.00 94.62 95 LEU A C 1
ATOM 687 O O . LEU A 1 95 ? -12.409 -0.471 -4.506 1.00 94.62 95 LEU A O 1
ATOM 691 N N . GLY A 1 96 ? -11.861 1.485 -3.524 1.00 95.12 96 GLY A N 1
ATOM 692 C CA . GLY A 1 96 ? -11.809 2.302 -4.732 1.00 95.12 96 GLY A CA 1
ATOM 693 C C . GLY A 1 96 ? -10.360 2.666 -5.017 1.00 95.12 96 GLY A C 1
ATOM 694 O O . GLY A 1 96 ? -9.615 2.988 -4.097 1.00 95.12 96 GLY A O 1
ATOM 695 N N . LEU A 1 97 ? -9.940 2.576 -6.275 1.00 94.38 97 LEU A N 1
ATOM 696 C CA . LEU A 1 97 ? -8.601 2.982 -6.681 1.00 94.38 97 LEU A CA 1
ATOM 697 C C . LEU A 1 97 ? -8.695 3.815 -7.951 1.00 94.38 97 LEU A C 1
ATOM 699 O O . LEU A 1 97 ? -9.166 3.336 -8.983 1.00 94.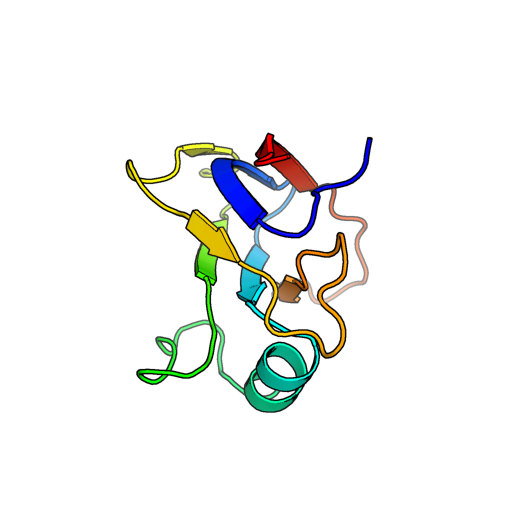38 97 LEU A O 1
ATOM 703 N N . GLU A 1 98 ? -8.187 5.037 -7.874 1.00 95.19 98 GLU A N 1
ATOM 704 C CA . GLU A 1 98 ? -7.963 5.889 -9.028 1.00 95.19 98 GLU A CA 1
ATOM 705 C C . GLU A 1 98 ? -6.471 5.915 -9.344 1.00 95.19 98 GLU A C 1
ATOM 707 O O . GLU A 1 98 ? -5.627 6.179 -8.481 1.00 95.19 98 GLU A O 1
ATOM 712 N N . CYS A 1 99 ? -6.131 5.620 -10.593 1.00 94.12 99 CYS A N 1
ATOM 713 C CA . CYS A 1 99 ? -4.747 5.585 -11.024 1.00 94.12 99 CYS A CA 1
ATOM 714 C C . CYS A 1 99 ? -4.597 5.981 -12.491 1.00 94.12 99 CYS A C 1
ATOM 716 O O . CYS A 1 99 ? -5.493 5.771 -13.311 1.00 94.12 99 CYS A O 1
ATOM 718 N N . LEU A 1 100 ? -3.430 6.531 -12.821 1.00 94.94 100 LEU A N 1
ATOM 719 C CA . LEU A 1 100 ? -2.977 6.677 -14.196 1.00 94.94 100 LEU A CA 1
ATOM 720 C C . LEU A 1 100 ? -2.156 5.442 -14.563 1.00 94.94 100 LEU A C 1
ATOM 722 O O . LEU A 1 100 ? -1.097 5.214 -13.983 1.00 94.94 100 LEU A O 1
ATOM 726 N N . VAL A 1 101 ? -2.623 4.670 -15.539 1.00 93.94 101 VAL A N 1
ATOM 727 C CA . VAL A 1 101 ? -1.899 3.497 -16.041 1.00 93.94 101 VAL A CA 1
ATOM 728 C C . VAL A 1 101 ? -0.920 3.925 -17.132 1.00 93.94 101 VAL A C 1
ATOM 730 O O . VAL A 1 101 ? -1.301 4.636 -18.064 1.00 93.94 101 VAL A O 1
ATOM 733 N N . LEU A 1 102 ? 0.334 3.486 -17.023 1.00 89.94 102 LEU A N 1
ATOM 734 C CA . LEU A 1 102 ? 1.336 3.652 -18.074 1.00 89.94 102 LEU A CA 1
ATOM 735 C C . LEU A 1 102 ? 1.213 2.481 -19.059 1.00 89.94 102 LEU A C 1
ATOM 737 O O . LEU A 1 102 ? 1.172 1.322 -18.642 1.00 89.94 102 LEU A O 1
ATOM 741 N N . GLY A 1 103 ? 1.075 2.817 -20.345 1.00 76.56 103 GLY A N 1
ATOM 742 C CA . GLY A 1 103 ? 0.894 1.864 -21.448 1.00 76.56 103 GLY A CA 1
ATOM 743 C C . GLY A 1 103 ? 2.184 1.230 -21.940 1.00 76.56 103 GLY A C 1
ATOM 744 O O . GLY A 1 103 ? 3.257 1.845 -21.751 1.00 76.56 103 GLY A O 1
#

pLDDT: mean 92.64, std 6.35, range [52.28, 97.81]

Foldseek 3Di:
DFQFQKWAWFKKFKPAFKKKWWFLEPVLVVVCVPPDLPDDDDVPSRTLDIDTAHPVRGMDGDDPPSMYGHPDVVRDSDTDMDIGDPDPDDDDMDMDTDIGHDD

Secondary structure (DSSP, 8-state):
----SEEEEEEEEESSSEEEEEESSHHHHHHTTT--TTSPPPTTS-EEEEEEEBTTB-EEEPPTT-EEE--SSS--S---EEEE---SS-----EEEEEEEP-

Radius of gyration: 13.51 Å; chains: 1; bounding box: 31×26×37 Å